Protein AF-A0A0Q6CCJ0-F1 (afdb_monomer_lite)

pLDDT: mean 72.85, std 16.67, range [42.78, 96.56]

Secondary structure (DSSP, 8-state):
--HHHHHHHHHHHHHHHHHHHHHHHHHHHHHHHHHHHHHHHHHHTT--TTSS-TTSS------HHHHHHHHHHHHHHHHHHHHHHHTT-TT--HHHHHHHHHHHHHHHSPPPP----------------------------

Foldseek 3Di:
DDPVVVVVVVVVVVVVVVVVVVVVVVVVVVLVVQLVLLLVLCVVLVHHSLQQHSVLQDGPPDPPVRLVVSLVVLVVVLVVLVVCVVVVPPPRDPVNNVSSVVNNCRSVDDSDPPPDPDPPPPPPPDPDDDPDDDDDDDDDD

Structure (mmCIF, N/CA/C/O backbone):
data_AF-A0A0Q6CCJ0-F1
#
_entry.id   AF-A0A0Q6CCJ0-F1
#
loop_
_atom_site.group_PDB
_atom_site.id
_atom_site.type_symbol
_atom_site.label_atom_id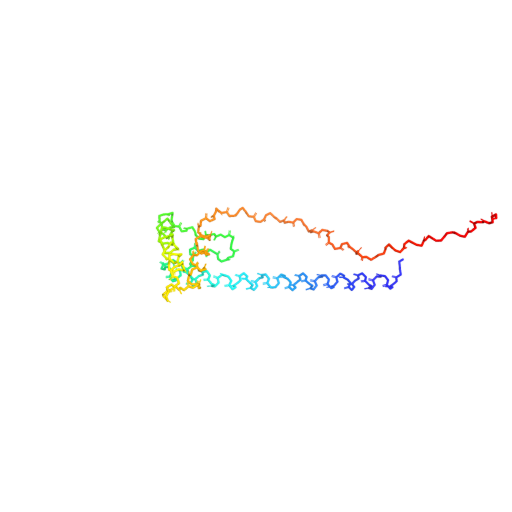
_atom_site.label_alt_id
_atom_site.label_comp_id
_atom_site.label_asym_id
_atom_site.label_entity_id
_atom_site.label_seq_id
_atom_site.pdbx_PDB_ins_code
_atom_site.Cartn_x
_atom_site.Cartn_y
_atom_site.Cartn_z
_atom_site.occupancy
_atom_site.B_iso_or_equiv
_atom_site.auth_seq_id
_atom_site.auth_comp_id
_atom_site.auth_asym_id
_atom_site.auth_atom_id
_atom_site.pdbx_PDB_model_num
ATOM 1 N N . MET A 1 1 ? 23.898 3.516 -47.938 1.00 58.16 1 MET A N 1
ATOM 2 C CA . MET A 1 1 ? 23.813 4.012 -46.541 1.00 58.16 1 MET A CA 1
ATOM 3 C C . MET A 1 1 ? 25.220 4.172 -45.981 1.00 58.16 1 MET A C 1
ATOM 5 O O . MET A 1 1 ? 26.031 3.284 -46.187 1.00 58.16 1 MET A O 1
ATOM 9 N N . SER A 1 2 ? 25.542 5.287 -45.318 1.00 78.81 2 SER A N 1
ATOM 10 C CA . SER A 1 2 ? 26.908 5.531 -44.820 1.00 78.81 2 SER A CA 1
ATOM 11 C C . SER A 1 2 ? 27.178 4.772 -43.516 1.00 78.81 2 SER A C 1
ATOM 13 O O . SER A 1 2 ? 26.346 4.811 -42.606 1.00 78.81 2 SER A O 1
ATOM 15 N N . LYS A 1 3 ? 28.357 4.145 -43.386 1.00 81.31 3 LYS A N 1
ATOM 16 C CA . LYS A 1 3 ? 28.820 3.436 -42.173 1.00 81.31 3 LYS A CA 1
ATOM 17 C C . LYS A 1 3 ? 28.681 4.295 -40.905 1.00 81.31 3 LYS A C 1
ATOM 19 O O . LYS A 1 3 ? 28.267 3.799 -39.863 1.00 81.31 3 LYS A O 1
ATOM 24 N N . LYS A 1 4 ? 28.898 5.612 -41.021 1.00 82.06 4 LYS A N 1
ATOM 25 C CA . LYS A 1 4 ? 28.705 6.587 -39.929 1.00 82.06 4 LYS A CA 1
ATOM 26 C C . LYS A 1 4 ? 27.243 6.680 -39.464 1.00 82.06 4 LYS A C 1
ATOM 28 O O . LYS A 1 4 ? 26.979 6.771 -38.271 1.00 82.06 4 LYS A O 1
ATOM 33 N N . SER A 1 5 ? 26.289 6.601 -40.394 1.00 81.31 5 SER A N 1
ATOM 34 C CA . SER A 1 5 ? 24.854 6.632 -40.074 1.00 81.31 5 SER A CA 1
ATOM 35 C C . SER A 1 5 ? 24.367 5.350 -39.393 1.00 81.31 5 SER A C 1
ATOM 37 O O . SER A 1 5 ? 23.467 5.414 -38.562 1.00 81.31 5 SER A O 1
ATOM 39 N N . ALA A 1 6 ? 24.979 4.202 -39.702 1.00 82.75 6 ALA A N 1
ATOM 40 C CA . ALA A 1 6 ? 24.662 2.931 -39.055 1.00 82.75 6 ALA A CA 1
ATOM 41 C C . ALA A 1 6 ? 25.147 2.910 -37.596 1.00 82.75 6 ALA A C 1
ATOM 43 O O . ALA A 1 6 ? 24.381 2.561 -36.702 1.00 82.75 6 ALA A O 1
ATOM 44 N N . ILE A 1 7 ? 26.375 3.381 -37.347 1.00 88.00 7 ILE A N 1
ATOM 45 C CA . ILE A 1 7 ? 26.950 3.478 -35.995 1.00 88.00 7 ILE A CA 1
ATOM 46 C C . ILE A 1 7 ? 26.110 4.406 -35.105 1.00 88.00 7 ILE A C 1
ATOM 48 O O . ILE A 1 7 ? 25.802 4.053 -33.971 1.00 88.00 7 ILE A O 1
ATOM 52 N N . HIS A 1 8 ? 25.670 5.557 -35.623 1.00 85.00 8 HIS A N 1
ATOM 53 C CA . HIS A 1 8 ? 24.841 6.490 -34.854 1.00 85.00 8 HIS A CA 1
ATOM 54 C C . HIS A 1 8 ? 23.469 5.899 -34.480 1.00 85.00 8 HIS A C 1
ATOM 56 O O . HIS A 1 8 ? 23.014 6.072 -33.351 1.00 85.00 8 HIS A O 1
ATOM 62 N N . ARG A 1 9 ? 22.809 5.173 -35.396 1.00 84.62 9 ARG A N 1
ATOM 63 C CA . ARG A 1 9 ? 21.528 4.500 -35.100 1.00 84.62 9 ARG A CA 1
ATOM 64 C C . ARG A 1 9 ? 21.691 3.405 -34.056 1.00 84.62 9 ARG A C 1
ATOM 66 O O . ARG A 1 9 ? 20.854 3.288 -33.169 1.00 84.62 9 ARG A O 1
ATOM 73 N N . LEU A 1 10 ? 22.771 2.633 -34.151 1.00 89.06 10 LEU A N 1
ATOM 74 C CA . LEU A 1 10 ? 23.065 1.576 -33.191 1.00 89.06 10 LEU A CA 1
ATOM 75 C C . LEU A 1 10 ? 23.362 2.161 -31.802 1.00 89.06 10 LEU A C 1
ATOM 77 O O . LEU A 1 10 ? 22.819 1.679 -30.813 1.00 89.06 10 LEU A O 1
ATOM 81 N N . GLY A 1 11 ? 24.122 3.259 -31.732 1.00 87.88 11 GLY A N 1
ATOM 82 C CA . GLY A 1 11 ? 24.350 3.996 -30.485 1.00 87.88 11 GLY A CA 1
ATOM 83 C C . GLY A 1 11 ? 23.056 4.528 -29.858 1.00 87.88 11 GLY A C 1
ATOM 84 O O . GLY A 1 11 ? 22.830 4.344 -28.664 1.00 87.88 11 GLY A O 1
ATOM 85 N N . ALA A 1 12 ? 22.166 5.116 -30.664 1.00 88.06 12 ALA A N 1
ATOM 86 C CA . ALA A 1 12 ? 20.867 5.595 -30.191 1.00 88.06 12 ALA A CA 1
ATOM 87 C C . ALA A 1 12 ? 19.966 4.447 -29.697 1.00 88.06 12 ALA A C 1
ATOM 89 O O . ALA A 1 12 ? 19.361 4.552 -28.629 1.00 88.06 12 ALA A O 1
ATOM 90 N N . ALA A 1 13 ? 19.918 3.328 -30.428 1.00 88.19 13 ALA A N 1
ATOM 91 C CA . ALA A 1 13 ? 19.143 2.151 -30.043 1.00 88.19 13 ALA A CA 1
ATOM 92 C C . ALA A 1 13 ? 19.631 1.552 -28.714 1.00 88.19 13 ALA A C 1
ATOM 94 O O . ALA A 1 13 ? 18.813 1.268 -27.837 1.00 88.19 13 ALA A O 1
ATOM 95 N N . LEU A 1 14 ? 20.950 1.432 -28.527 1.00 91.88 14 LEU A N 1
ATOM 96 C CA . LEU A 1 14 ? 21.541 0.963 -27.271 1.00 91.88 14 LEU A CA 1
ATOM 97 C C . LEU A 1 14 ? 21.237 1.907 -26.106 1.00 91.88 14 LEU A C 1
ATOM 99 O O . LEU A 1 14 ? 20.863 1.450 -25.029 1.00 91.88 14 LEU A O 1
ATOM 103 N N . GLN A 1 15 ? 21.327 3.222 -26.316 1.00 89.75 15 GLN A N 1
ATOM 104 C CA . GLN A 1 15 ? 21.023 4.199 -25.271 1.00 89.75 15 GLN A CA 1
ATOM 105 C C . GLN A 1 15 ? 19.544 4.152 -24.852 1.00 89.75 15 GLN A C 1
ATOM 107 O O . GLN A 1 15 ? 19.230 4.243 -23.664 1.00 89.75 15 GLN A O 1
ATOM 112 N N . CYS A 1 16 ? 18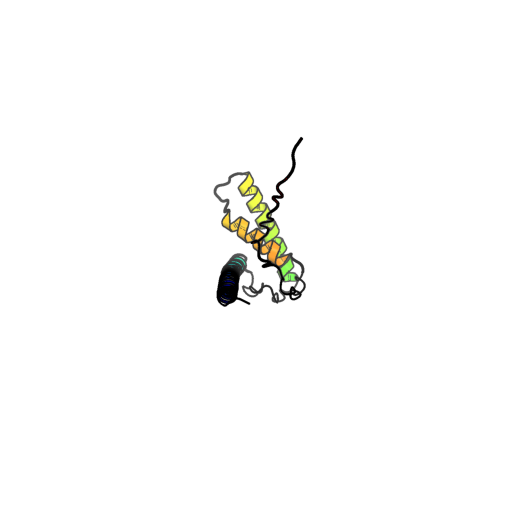.630 3.961 -25.806 1.00 88.19 16 CYS A N 1
ATOM 113 C CA . CYS A 1 16 ? 17.212 3.750 -25.521 1.00 88.19 16 CYS A CA 1
ATOM 114 C C . CYS A 1 16 ? 16.953 2.435 -24.777 1.00 88.19 16 CYS A C 1
ATOM 116 O O . CYS A 1 16 ? 16.172 2.426 -23.826 1.00 88.19 16 CYS A O 1
ATOM 118 N N . ALA A 1 17 ? 17.610 1.343 -25.176 1.00 86.00 17 ALA A N 1
ATOM 119 C CA . ALA A 1 17 ? 17.488 0.053 -24.503 1.00 86.00 17 ALA A CA 1
ATOM 120 C C . ALA A 1 17 ? 17.995 0.121 -23.054 1.00 86.00 17 ALA A C 1
ATOM 122 O O . ALA A 1 17 ? 17.294 -0.311 -22.144 1.00 86.00 17 ALA A O 1
ATOM 123 N N . ALA A 1 18 ? 19.153 0.747 -22.824 1.00 90.06 18 ALA A N 1
ATOM 124 C CA . ALA A 1 18 ? 19.715 0.933 -21.489 1.00 90.06 18 ALA A CA 1
ATOM 125 C C . ALA A 1 18 ? 18.799 1.769 -20.579 1.00 90.06 18 ALA A C 1
ATOM 127 O O . ALA A 1 18 ? 18.608 1.428 -19.413 1.00 90.06 18 ALA A O 1
ATOM 128 N N . ARG A 1 19 ? 18.180 2.836 -21.110 1.00 88.38 19 ARG A N 1
ATOM 129 C CA . ARG A 1 19 ? 17.193 3.633 -20.357 1.00 88.38 19 ARG A CA 1
ATOM 130 C C . ARG A 1 19 ? 15.970 2.813 -19.973 1.00 88.38 19 ARG A C 1
ATOM 132 O O . ARG A 1 19 ? 15.609 2.809 -18.801 1.00 88.38 19 ARG A O 1
ATOM 139 N N . ARG A 1 20 ? 15.383 2.087 -20.931 1.00 88.75 20 ARG A N 1
ATOM 140 C CA . ARG A 1 20 ? 14.229 1.214 -20.672 1.00 88.75 20 ARG A CA 1
ATOM 141 C C . ARG A 1 20 ? 14.556 0.161 -19.623 1.00 88.75 20 ARG A C 1
ATOM 143 O O . ARG A 1 20 ? 13.773 -0.023 -18.705 1.00 88.75 20 ARG A O 1
ATOM 150 N N . TYR A 1 21 ? 15.724 -0.469 -19.717 1.00 89.75 21 TYR A N 1
ATOM 151 C CA . TYR A 1 21 ? 16.169 -1.447 -18.730 1.00 89.75 21 TYR A CA 1
ATOM 152 C C . TYR A 1 21 ? 16.284 -0.835 -17.324 1.00 89.75 21 TYR A C 1
ATOM 154 O O . TYR A 1 21 ? 15.754 -1.382 -16.358 1.00 89.75 21 TYR A O 1
ATOM 162 N N . GLY A 1 22 ? 16.903 0.344 -17.209 1.00 89.06 22 GLY A N 1
ATOM 163 C CA . GLY A 1 22 ? 16.996 1.056 -15.933 1.00 89.06 22 GLY A CA 1
ATOM 164 C C . GLY A 1 22 ? 15.631 1.455 -15.363 1.00 89.06 22 GLY A C 1
ATOM 165 O O . GLY A 1 22 ? 15.421 1.367 -14.158 1.00 89.06 22 GLY A O 1
ATOM 166 N N . GLU A 1 23 ? 14.686 1.860 -16.211 1.00 86.56 23 GLU A N 1
ATOM 167 C CA . GLU A 1 23 ? 13.304 2.132 -15.801 1.00 86.56 23 GLU A CA 1
ATOM 168 C C . GLU A 1 23 ? 12.603 0.863 -15.315 1.00 86.56 23 GLU A C 1
ATOM 170 O O . GLU A 1 23 ? 12.017 0.888 -14.236 1.00 86.56 23 GLU A O 1
ATOM 175 N N . THR A 1 24 ? 12.727 -0.253 -16.044 1.00 83.19 24 THR A N 1
ATOM 176 C CA . THR A 1 24 ? 12.137 -1.532 -15.625 1.00 83.19 24 THR A CA 1
ATOM 177 C C . THR A 1 24 ? 12.689 -2.011 -14.285 1.00 83.19 24 THR A C 1
ATOM 179 O O . THR A 1 24 ? 11.921 -2.464 -13.438 1.00 83.19 24 THR A O 1
ATOM 182 N N . LEU A 1 25 ? 13.994 -1.839 -14.053 1.00 87.50 25 LEU A N 1
ATOM 183 C CA . LEU A 1 25 ? 14.634 -2.218 -12.796 1.00 87.50 25 LEU A CA 1
ATOM 184 C C . LEU A 1 25 ? 14.091 -1.386 -11.626 1.00 87.50 25 LEU A C 1
ATOM 186 O O . LEU A 1 25 ? 13.634 -1.946 -10.637 1.00 87.50 25 LEU A O 1
ATOM 190 N N . ARG A 1 26 ? 14.020 -0.055 -11.784 1.00 81.12 26 ARG A N 1
ATOM 191 C CA . ARG A 1 26 ? 13.439 0.830 -10.759 1.00 81.12 26 ARG A CA 1
ATOM 192 C C . ARG A 1 26 ? 11.975 0.510 -10.487 1.00 81.12 26 ARG A C 1
ATOM 194 O O . ARG A 1 26 ? 11.544 0.568 -9.341 1.00 81.12 26 ARG A O 1
ATOM 201 N N . THR A 1 27 ? 11.189 0.193 -11.518 1.00 74.06 27 THR A N 1
ATOM 202 C CA . THR A 1 27 ? 9.783 -0.183 -11.313 1.00 74.06 27 THR A CA 1
ATOM 203 C C . THR A 1 27 ? 9.644 -1.496 -10.552 1.00 74.06 27 THR A C 1
ATOM 205 O O . THR A 1 27 ? 8.747 -1.597 -9.720 1.00 74.06 27 THR A O 1
ATOM 208 N N . ALA A 1 28 ? 10.533 -2.465 -10.794 1.00 72.56 28 ALA A N 1
ATOM 209 C CA . ALA A 1 28 ? 10.551 -3.728 -10.063 1.00 72.56 28 ALA A CA 1
ATOM 210 C C . ALA A 1 28 ? 10.943 -3.512 -8.592 1.00 72.56 28 ALA A C 1
ATOM 212 O O . ALA A 1 28 ? 10.198 -3.902 -7.700 1.00 72.56 28 ALA A O 1
ATOM 213 N N . GLU A 1 29 ? 12.028 -2.777 -8.331 1.00 76.06 29 GLU A N 1
ATOM 214 C CA . GLU A 1 29 ? 12.464 -2.442 -6.967 1.00 76.06 29 GLU A CA 1
ATOM 215 C C . GLU A 1 29 ? 11.387 -1.670 -6.186 1.00 76.06 29 GLU A C 1
ATOM 217 O O . GLU A 1 29 ? 11.113 -1.957 -5.019 1.00 76.06 29 GLU A O 1
ATOM 222 N N . HIS A 1 30 ? 10.723 -0.703 -6.828 1.00 72.88 30 HIS A N 1
ATOM 223 C CA . HIS A 1 30 ? 9.614 0.020 -6.206 1.00 72.88 30 HIS A CA 1
ATOM 224 C C . HIS A 1 30 ? 8.407 -0.876 -5.915 1.00 72.88 30 HIS A C 1
ATOM 226 O O . HIS A 1 30 ? 7.743 -0.676 -4.894 1.00 72.88 30 HIS A O 1
ATOM 232 N N . ALA A 1 31 ? 8.116 -1.849 -6.783 1.00 71.81 31 ALA A N 1
ATOM 233 C CA . ALA A 1 31 ? 7.065 -2.825 -6.532 1.00 71.81 31 ALA A CA 1
ATOM 234 C C . ALA A 1 31 ? 7.404 -3.680 -5.302 1.00 71.81 31 ALA A C 1
ATOM 236 O O . ALA A 1 31 ? 6.558 -3.810 -4.417 1.00 71.81 31 ALA A O 1
ATOM 237 N N . ASP A 1 32 ? 8.642 -4.161 -5.174 1.00 75.00 32 ASP A N 1
ATOM 238 C CA . ASP A 1 32 ? 9.096 -4.968 -4.032 1.00 75.00 32 ASP A CA 1
ATOM 239 C C . ASP A 1 32 ? 9.053 -4.195 -2.704 1.00 75.00 32 ASP A C 1
ATOM 241 O O . ASP A 1 32 ? 8.592 -4.708 -1.679 1.00 75.00 32 ASP A O 1
ATOM 245 N N . LEU A 1 33 ? 9.459 -2.924 -2.708 1.00 74.06 33 LEU A N 1
ATOM 246 C CA . LEU A 1 33 ? 9.354 -2.072 -1.522 1.00 74.06 33 LEU A CA 1
ATOM 247 C C . LEU A 1 33 ? 7.893 -1.821 -1.135 1.00 74.06 33 LEU A C 1
ATOM 249 O O . LEU A 1 33 ? 7.522 -2.002 0.026 1.00 74.06 33 LEU A O 1
ATOM 253 N N . SER A 1 34 ? 7.034 -1.477 -2.101 1.00 71.75 34 SER A N 1
ATOM 254 C CA . SER A 1 34 ? 5.601 -1.267 -1.841 1.00 71.75 34 SER A CA 1
ATOM 255 C C . SER A 1 34 ? 4.927 -2.531 -1.301 1.00 71.75 34 SER A C 1
ATOM 257 O O . SER A 1 34 ? 3.986 -2.463 -0.509 1.00 71.75 34 SER A O 1
ATOM 259 N N . SER A 1 35 ? 5.411 -3.686 -1.739 1.00 70.88 35 SER A N 1
ATOM 260 C CA . SER A 1 35 ? 4.952 -5.007 -1.339 1.00 70.88 35 SER A CA 1
ATOM 261 C C . SER A 1 35 ? 5.266 -5.310 0.122 1.00 70.88 35 SER A C 1
ATOM 263 O O . SER A 1 35 ? 4.389 -5.733 0.878 1.00 70.88 35 SER A O 1
ATOM 265 N N . LEU A 1 36 ? 6.509 -5.058 0.538 1.00 76.44 36 LEU A N 1
ATOM 266 C CA . LEU A 1 36 ? 6.945 -5.201 1.927 1.00 76.44 36 LEU A CA 1
ATOM 267 C C . LEU A 1 36 ? 6.221 -4.218 2.850 1.00 76.44 36 LEU A C 1
ATOM 269 O O . LEU A 1 36 ? 5.759 -4.605 3.927 1.00 76.44 36 LEU A O 1
ATOM 273 N N . GLU A 1 37 ? 6.062 -2.967 2.408 1.00 76.88 37 GLU A N 1
ATOM 274 C CA . GLU A 1 37 ? 5.275 -1.966 3.125 1.00 76.88 37 GLU A CA 1
ATOM 275 C C . GLU A 1 37 ? 3.844 -2.461 3.352 1.00 76.88 37 GLU A C 1
ATOM 277 O O . GLU A 1 37 ? 3.377 -2.468 4.489 1.00 76.88 37 GLU A O 1
ATOM 282 N N . MET A 1 38 ? 3.158 -2.944 2.311 1.00 73.44 38 MET A N 1
ATOM 283 C CA . MET A 1 38 ? 1.771 -3.402 2.431 1.00 73.44 38 MET A CA 1
ATOM 284 C C . MET A 1 38 ? 1.624 -4.559 3.428 1.00 73.44 38 MET A C 1
ATOM 286 O O . MET A 1 38 ? 0.737 -4.517 4.281 1.00 73.44 38 MET A O 1
ATOM 290 N N . ARG A 1 39 ? 2.529 -5.548 3.391 1.00 74.75 39 ARG A N 1
ATOM 291 C CA . ARG A 1 39 ? 2.536 -6.666 4.353 1.00 74.75 39 ARG A CA 1
ATOM 292 C C . ARG A 1 39 ? 2.738 -6.189 5.790 1.00 74.75 39 ARG A C 1
ATOM 294 O O . ARG A 1 39 ? 2.031 -6.632 6.693 1.00 74.75 39 ARG A O 1
ATOM 301 N N . SER A 1 40 ? 3.656 -5.246 6.004 1.00 74.94 40 SER A N 1
ATOM 302 C CA . SER A 1 40 ? 3.888 -4.636 7.321 1.00 74.94 40 SER A CA 1
ATOM 303 C C . SER A 1 40 ? 2.649 -3.894 7.838 1.00 74.94 40 SER A C 1
ATOM 305 O O . SER A 1 40 ? 2.293 -3.983 9.017 1.00 74.94 40 SER A O 1
ATOM 307 N N . LEU A 1 41 ? 1.936 -3.197 6.950 1.00 74.88 41 LEU A N 1
ATOM 308 C CA . LEU A 1 41 ? 0.704 -2.495 7.300 1.00 74.88 41 LEU A CA 1
ATOM 309 C C . LEU A 1 41 ? -0.451 -3.445 7.623 1.00 74.88 41 LEU A C 1
ATOM 311 O O . LEU A 1 41 ? -1.183 -3.192 8.580 1.00 74.88 41 LEU A O 1
ATOM 315 N N . LEU A 1 42 ? -0.590 -4.543 6.879 1.00 75.81 42 LEU A N 1
ATOM 316 C CA . LEU A 1 42 ? -1.560 -5.599 7.174 1.00 75.81 42 LEU A CA 1
ATOM 317 C C . LEU A 1 42 ? -1.303 -6.217 8.549 1.00 75.81 42 LEU A C 1
ATOM 319 O O . LEU A 1 42 ? -2.221 -6.271 9.368 1.00 75.81 42 LEU A O 1
ATOM 323 N N . ALA A 1 43 ? -0.049 -6.567 8.847 1.00 77.50 43 ALA A N 1
ATOM 324 C CA . ALA A 1 43 ? 0.336 -7.106 10.148 1.00 77.50 43 ALA A CA 1
ATOM 325 C C . ALA A 1 43 ? -0.012 -6.138 11.294 1.00 77.50 43 ALA A C 1
ATOM 327 O O . ALA A 1 43 ? -0.601 -6.538 12.297 1.00 77.50 43 ALA A O 1
ATOM 328 N N . ARG A 1 44 ? 0.257 -4.836 11.123 1.00 72.44 44 ARG A N 1
ATOM 329 C CA . ARG A 1 44 ? -0.124 -3.791 12.096 1.00 72.44 44 ARG A CA 1
ATOM 330 C C . ARG A 1 44 ? -1.632 -3.629 12.268 1.00 72.44 44 ARG A C 1
ATOM 332 O O . ARG A 1 44 ? -2.082 -3.250 13.346 1.00 72.44 44 ARG A O 1
ATOM 339 N N . ALA A 1 45 ? -2.406 -3.890 11.220 1.00 68.50 45 ALA A N 1
ATOM 340 C CA . ALA A 1 45 ? -3.863 -3.878 11.266 1.00 68.50 45 ALA A CA 1
ATOM 341 C C . ALA A 1 45 ? -4.458 -5.182 11.840 1.00 68.50 45 ALA A C 1
ATOM 343 O O . ALA A 1 45 ? -5.680 -5.276 11.974 1.00 68.50 45 ALA A O 1
ATOM 344 N N . GLY A 1 46 ? -3.619 -6.168 12.186 1.00 72.19 46 GLY A N 1
ATOM 345 C CA . GLY A 1 46 ? -4.047 -7.490 12.645 1.00 72.19 46 GLY A CA 1
ATOM 346 C C . GLY A 1 46 ? -4.675 -8.331 11.532 1.00 72.19 46 GLY A C 1
ATOM 347 O O . GLY A 1 46 ? -5.538 -9.161 11.805 1.00 72.19 46 GLY A O 1
ATOM 348 N N . LEU A 1 47 ? -4.297 -8.070 10.280 1.00 73.81 47 LEU A N 1
ATOM 349 C CA . LEU A 1 47 ? -4.767 -8.789 9.101 1.00 73.81 47 LEU A CA 1
ATOM 350 C C . LEU A 1 47 ? -3.696 -9.778 8.625 1.00 73.81 47 LEU A C 1
ATOM 352 O O . LEU A 1 47 ? -2.504 -9.503 8.796 1.00 73.81 47 LEU A O 1
ATOM 356 N N . PRO A 1 48 ? -4.103 -10.905 8.014 1.00 71.00 48 PRO A N 1
ATOM 357 C CA . PRO A 1 48 ? -3.160 -11.848 7.423 1.00 71.00 48 PRO A CA 1
ATOM 358 C C . PRO A 1 48 ? -2.263 -11.131 6.405 1.00 71.00 48 PRO A C 1
ATOM 360 O O . PRO A 1 48 ? -2.747 -10.335 5.602 1.00 71.00 48 PRO A O 1
ATOM 363 N N . ALA A 1 49 ? -0.949 -11.358 6.459 1.00 68.44 49 ALA A N 1
ATOM 364 C CA . ALA A 1 49 ? 0.015 -10.674 5.586 1.00 68.44 49 ALA A CA 1
ATOM 365 C C . ALA A 1 49 ? -0.132 -11.083 4.109 1.00 68.44 49 ALA A C 1
ATOM 367 O O . ALA A 1 49 ? 0.270 -10.348 3.212 1.00 68.44 49 ALA A O 1
ATOM 368 N N . ASP A 1 50 ? -0.731 -12.244 3.882 1.00 67.69 50 ASP A N 1
ATOM 369 C CA . ASP A 1 50 ? -1.133 -12.826 2.610 1.00 67.69 50 ASP A CA 1
ATOM 370 C C . ASP A 1 50 ? -2.450 -12.248 2.072 1.00 67.69 50 ASP A C 1
ATOM 372 O O . ASP A 1 50 ? -2.749 -12.448 0.906 1.00 67.69 50 ASP A O 1
ATOM 376 N N . ALA A 1 51 ? -3.193 -11.451 2.850 1.00 65.19 51 ALA A N 1
ATOM 377 C CA . ALA A 1 51 ? -4.474 -10.845 2.457 1.00 65.19 51 ALA A CA 1
ATOM 378 C C . ALA A 1 51 ? -4.460 -10.014 1.163 1.00 65.19 51 ALA A C 1
ATOM 380 O O . ALA A 1 51 ? -5.513 -9.741 0.583 1.00 65.19 51 ALA A O 1
ATOM 381 N N . ILE A 1 52 ? -3.291 -9.517 0.766 1.00 64.00 52 ILE A N 1
ATOM 382 C CA . ILE A 1 52 ? -3.103 -8.723 -0.441 1.00 64.00 52 ILE A CA 1
ATOM 383 C C . ILE A 1 52 ? -1.868 -9.273 -1.126 1.00 64.00 52 ILE A C 1
ATOM 385 O O . ILE A 1 52 ? -0.794 -9.299 -0.524 1.00 64.00 52 ILE A O 1
ATOM 389 N N . ASP A 1 53 ? -2.012 -9.666 -2.390 1.00 62.72 53 ASP A N 1
ATOM 390 C CA . ASP A 1 53 ? -0.848 -10.037 -3.172 1.00 62.72 53 ASP A CA 1
ATOM 391 C C . ASP A 1 53 ? -0.054 -8.780 -3.548 1.00 62.72 53 ASP A C 1
ATOM 393 O O . ASP A 1 53 ? -0.578 -7.884 -4.225 1.00 62.72 53 ASP A O 1
ATOM 397 N N . PRO A 1 54 ? 1.203 -8.700 -3.099 1.00 53.47 54 PRO A N 1
ATOM 398 C CA . PRO A 1 54 ? 2.105 -7.608 -3.419 1.00 53.47 54 PRO A CA 1
ATOM 399 C C . PRO A 1 54 ? 2.305 -7.361 -4.921 1.00 53.47 54 PRO A C 1
ATOM 401 O O . PRO A 1 54 ? 2.517 -6.221 -5.334 1.00 53.47 54 PRO A O 1
ATOM 404 N N . SER A 1 55 ? 2.207 -8.410 -5.742 1.00 54.88 55 SER A N 1
ATOM 405 C CA . SER A 1 55 ? 2.449 -8.332 -7.186 1.00 54.88 55 SER A CA 1
ATOM 406 C C . SER A 1 55 ? 1.291 -7.692 -7.968 1.00 54.88 55 SER A C 1
ATOM 408 O O . SER A 1 55 ? 1.413 -7.413 -9.162 1.00 54.88 55 SER A O 1
ATOM 410 N N . GLY A 1 56 ? 0.158 -7.431 -7.302 1.00 50.66 56 GLY A N 1
ATOM 411 C CA . GLY A 1 56 ? -1.037 -6.856 -7.916 1.00 50.66 56 GLY A CA 1
ATOM 412 C C . GLY A 1 56 ? -1.731 -7.777 -8.924 1.00 50.66 56 GLY A C 1
ATOM 413 O O . GLY A 1 56 ? -2.622 -7.297 -9.628 1.00 50.66 56 GLY A O 1
ATOM 414 N N . SER A 1 57 ? -1.327 -9.052 -9.007 1.00 45.56 57 SER A N 1
ATOM 415 C CA . SER A 1 57 ? -1.835 -10.002 -9.999 1.00 45.56 57 SER A CA 1
ATOM 416 C C . SER A 1 57 ? -2.921 -10.927 -9.456 1.00 45.56 57 SER A C 1
ATOM 418 O O . SER A 1 57 ? -3.865 -11.190 -10.193 1.00 45.56 57 SER A O 1
ATOM 420 N N . ASP A 1 58 ? -2.891 -11.299 -8.174 1.00 45.84 58 ASP A N 1
ATOM 421 C CA . ASP A 1 58 ? -3.967 -12.106 -7.597 1.00 45.84 58 ASP A CA 1
ATOM 422 C C . ASP A 1 58 ? -4.152 -11.824 -6.109 1.00 45.84 58 ASP A C 1
ATOM 424 O O . ASP A 1 58 ? -3.431 -12.339 -5.267 1.00 45.84 58 ASP A O 1
ATOM 428 N N . ARG A 1 59 ? -5.150 -11.011 -5.736 1.00 55.28 59 ARG A N 1
ATOM 429 C CA . ARG A 1 59 ? -5.511 -10.873 -4.316 1.00 55.28 59 ARG A CA 1
ATOM 430 C C . ARG A 1 59 ? -5.777 -12.264 -3.752 1.00 55.28 59 ARG A C 1
ATOM 432 O O . ARG A 1 59 ? -6.731 -12.902 -4.193 1.00 55.28 59 ARG A O 1
ATOM 439 N N . ALA A 1 60 ? -5.030 -12.686 -2.728 1.00 52.19 60 ALA A N 1
ATOM 440 C CA . ALA A 1 60 ? -5.506 -13.786 -1.907 1.00 52.19 60 ALA A CA 1
ATOM 441 C C . ALA A 1 60 ? -6.910 -13.397 -1.445 1.00 52.19 60 ALA A C 1
ATOM 443 O O . ALA A 1 60 ? -7.120 -12.315 -0.885 1.00 52.19 60 ALA A O 1
ATOM 444 N N . ALA A 1 61 ? -7.891 -14.213 -1.812 1.00 58.97 61 ALA A N 1
ATOM 445 C CA . ALA A 1 61 ? -9.292 -13.915 -1.613 1.00 58.97 61 ALA A CA 1
ATOM 446 C C . ALA A 1 61 ? -9.593 -13.939 -0.111 1.00 58.97 61 ALA A C 1
ATOM 448 O O . ALA A 1 61 ? -10.036 -14.947 0.434 1.00 58.97 61 ALA A O 1
ATOM 449 N N . LEU A 1 62 ? -9.334 -12.821 0.573 1.00 63.62 62 LEU A N 1
ATOM 450 C CA . LEU A 1 62 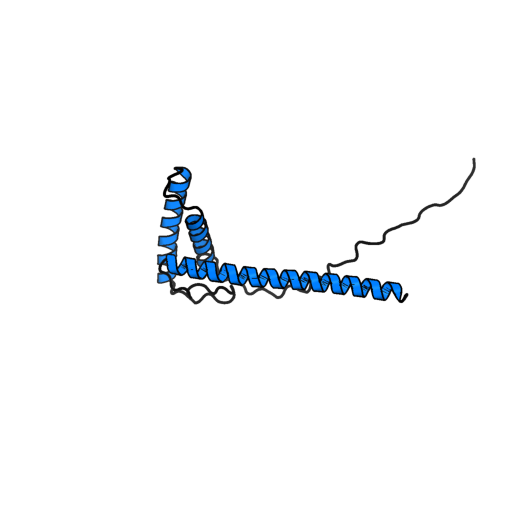? -9.840 -12.584 1.914 1.00 63.62 62 LEU A CA 1
ATOM 451 C C . LEU A 1 62 ? -11.342 -12.895 1.895 1.00 63.62 62 LEU A C 1
ATOM 453 O O . LEU A 1 62 ? -12.058 -12.318 1.064 1.00 63.62 62 LEU A O 1
ATOM 457 N N . PRO A 1 63 ? -11.844 -13.752 2.802 1.00 71.38 63 PRO A N 1
ATOM 458 C CA . PRO A 1 63 ? -13.272 -13.987 2.921 1.00 71.38 63 PRO A CA 1
ATOM 459 C C . PRO A 1 63 ? -13.998 -12.647 3.059 1.00 71.38 63 PRO A C 1
ATOM 461 O O . PRO A 1 63 ? -13.552 -11.783 3.820 1.00 71.38 63 PRO A O 1
ATOM 464 N N . ALA A 1 64 ? -15.103 -12.460 2.331 1.00 72.00 64 ALA A N 1
ATOM 465 C CA . ALA A 1 64 ? -15.798 -11.171 2.256 1.00 72.00 64 ALA A CA 1
ATOM 466 C C . ALA A 1 64 ? -16.086 -10.580 3.650 1.00 72.00 64 ALA A C 1
ATOM 468 O O . ALA A 1 64 ? -15.799 -9.413 3.893 1.00 72.00 64 ALA A O 1
ATOM 469 N N . ALA A 1 65 ? -16.503 -11.418 4.604 1.00 73.06 65 ALA A N 1
ATOM 470 C CA . ALA A 1 65 ? -16.743 -11.019 5.992 1.00 73.06 65 ALA A CA 1
ATOM 471 C C . ALA A 1 65 ? -15.496 -10.446 6.702 1.00 73.06 65 ALA A C 1
ATOM 473 O O . ALA A 1 65 ? -15.590 -9.468 7.449 1.00 73.06 65 ALA A O 1
ATOM 474 N N . VAL A 1 66 ? -14.312 -11.021 6.459 1.00 76.00 66 VAL A N 1
ATOM 475 C CA . VAL A 1 66 ? -13.042 -10.544 7.034 1.00 76.00 66 VAL A CA 1
ATOM 476 C C . VAL A 1 66 ? -12.651 -9.214 6.398 1.00 76.00 66 VAL A C 1
ATOM 478 O O . VAL A 1 66 ? -12.284 -8.275 7.106 1.00 76.00 66 VAL A O 1
ATOM 481 N N . ARG A 1 67 ? -12.793 -9.103 5.072 1.00 77.12 67 ARG A N 1
ATOM 482 C CA . ARG A 1 67 ? -12.535 -7.863 4.331 1.00 77.12 67 ARG A CA 1
ATOM 483 C C . ARG A 1 67 ? -13.445 -6.728 4.797 1.00 77.12 67 ARG A C 1
ATOM 485 O O . ARG A 1 67 ? -12.956 -5.632 5.051 1.00 77.12 67 ARG A O 1
ATOM 492 N N . ASP A 1 68 ? -14.738 -6.980 4.957 1.00 80.81 68 ASP A N 1
ATOM 493 C CA . ASP A 1 68 ? -15.708 -5.950 5.340 1.00 80.81 68 ASP A CA 1
ATOM 494 C C . ASP A 1 68 ? -15.471 -5.468 6.778 1.00 80.81 68 ASP A C 1
ATOM 496 O O . ASP A 1 68 ? -15.471 -4.263 7.049 1.00 80.81 68 ASP A O 1
ATOM 500 N N . THR A 1 69 ? -15.147 -6.394 7.686 1.00 80.50 69 THR A N 1
ATOM 501 C CA . THR A 1 69 ? -14.755 -6.065 9.066 1.00 80.50 69 THR A CA 1
ATOM 502 C C . THR A 1 69 ? -13.472 -5.227 9.096 1.00 80.50 69 THR A C 1
ATOM 504 O O . THR A 1 69 ? -13.384 -4.231 9.822 1.00 80.50 69 THR A O 1
ATOM 507 N N . ALA A 1 70 ? -12.480 -5.589 8.279 1.00 80.50 70 ALA A N 1
ATOM 508 C CA . ALA A 1 70 ? -11.231 -4.848 8.137 1.00 80.50 70 ALA A CA 1
ATOM 509 C C . ALA A 1 70 ? -11.462 -3.432 7.590 1.00 80.50 70 ALA A C 1
ATOM 511 O O . ALA A 1 70 ? -10.986 -2.453 8.170 1.00 80.50 70 ALA A O 1
ATOM 512 N N . LEU A 1 71 ? -12.247 -3.309 6.516 1.00 84.50 71 LEU A N 1
ATOM 513 C CA . LEU A 1 71 ? -12.625 -2.032 5.915 1.00 84.50 71 LEU A CA 1
ATOM 514 C C . LEU A 1 71 ? -13.357 -1.140 6.918 1.00 84.50 71 LEU A C 1
ATOM 516 O O . LEU A 1 71 ? -13.060 0.053 7.001 1.00 84.50 71 LEU A O 1
ATOM 520 N N . MET A 1 72 ? -14.269 -1.697 7.720 1.00 86.75 72 MET A N 1
ATOM 521 C CA . MET A 1 72 ? -14.962 -0.940 8.762 1.00 86.75 72 MET A CA 1
ATOM 522 C C . MET A 1 72 ? -13.971 -0.355 9.777 1.00 86.75 72 MET A C 1
ATOM 524 O O . MET A 1 72 ? -13.993 0.852 10.034 1.00 86.75 72 MET A O 1
ATOM 528 N N . ARG A 1 73 ? -13.061 -1.181 10.313 1.00 86.56 73 ARG A N 1
ATOM 529 C CA . ARG A 1 73 ? -12.039 -0.746 11.282 1.00 86.56 73 ARG A CA 1
ATOM 530 C C . ARG A 1 73 ? -11.113 0.320 10.696 1.00 86.56 73 ARG A C 1
ATOM 532 O O . ARG A 1 73 ? -10.887 1.353 11.326 1.00 86.56 73 ARG A O 1
ATOM 539 N N . LEU A 1 74 ? -10.632 0.115 9.471 1.00 87.94 74 LEU A N 1
ATOM 540 C CA . LEU A 1 74 ? -9.750 1.060 8.784 1.00 87.94 74 LEU A CA 1
ATOM 541 C C . LEU A 1 74 ? -10.448 2.394 8.484 1.00 87.94 74 LEU A C 1
ATOM 543 O O . LEU A 1 74 ? -9.838 3.452 8.633 1.00 87.94 74 LEU A O 1
ATOM 547 N N . ARG A 1 75 ? -11.740 2.383 8.125 1.00 90.88 75 ARG A N 1
ATOM 548 C CA . ARG A 1 75 ? -12.537 3.608 7.929 1.00 90.88 75 ARG A CA 1
ATOM 549 C C . ARG A 1 75 ? -12.695 4.392 9.234 1.00 90.88 75 ARG A C 1
ATOM 551 O O . ARG A 1 75 ? -12.581 5.618 9.218 1.00 90.88 75 ARG A O 1
ATOM 558 N N . ILE A 1 76 ? -12.928 3.710 10.358 1.00 91.44 76 ILE A N 1
ATOM 559 C CA . ILE A 1 76 ? -13.000 4.343 11.686 1.00 91.44 76 ILE A CA 1
ATOM 560 C C . ILE A 1 76 ? -11.657 4.990 12.037 1.00 91.44 76 ILE A C 1
ATOM 562 O O . ILE A 1 76 ? -11.612 6.171 12.390 1.00 91.44 76 ILE A O 1
ATOM 566 N N . GLU A 1 77 ? -10.563 4.251 11.876 1.00 90.69 77 GLU A N 1
ATOM 567 C CA . GLU A 1 77 ? -9.222 4.742 12.187 1.00 90.69 77 GLU A CA 1
ATOM 568 C C . GLU A 1 77 ? -8.812 5.913 11.280 1.00 90.69 77 GLU A C 1
ATOM 570 O O . GLU A 1 77 ? -8.285 6.916 11.760 1.00 90.69 77 GLU A O 1
ATOM 575 N N . SER A 1 78 ? -9.134 5.857 9.984 1.00 92.62 78 SER A N 1
ATOM 576 C CA . SER A 1 78 ? -8.896 6.966 9.053 1.00 92.62 78 SER A CA 1
ATOM 577 C C . SER A 1 78 ? -9.624 8.240 9.490 1.00 92.62 78 SER A C 1
ATOM 579 O O . SER A 1 78 ? -9.022 9.315 9.528 1.00 92.62 78 SER A O 1
ATOM 581 N N . ARG A 1 79 ? -10.896 8.134 9.901 1.00 94.69 79 ARG A N 1
ATOM 582 C CA . ARG A 1 79 ? -11.659 9.280 10.427 1.00 94.69 79 ARG A CA 1
ATOM 583 C C . ARG A 1 79 ? -11.045 9.823 11.713 1.00 94.69 79 ARG A C 1
ATOM 585 O O . ARG A 1 79 ? -10.973 11.041 11.879 1.00 94.69 79 ARG A O 1
ATOM 592 N N . ARG A 1 80 ? -10.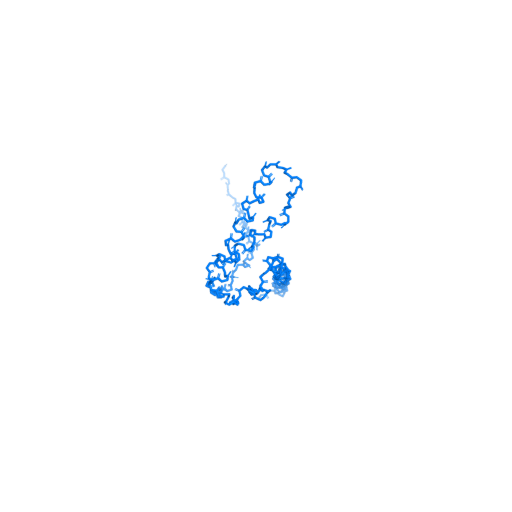597 8.945 12.614 1.00 94.31 80 ARG A N 1
ATOM 593 C CA . ARG A 1 80 ? -9.915 9.335 13.854 1.00 94.31 80 ARG A CA 1
ATOM 594 C C . ARG A 1 80 ? -8.640 10.122 13.552 1.00 94.31 80 ARG A C 1
ATOM 596 O O . ARG A 1 80 ? -8.483 11.224 14.070 1.00 94.31 80 ARG A O 1
ATOM 603 N N . LEU A 1 81 ? -7.775 9.609 12.679 1.00 93.69 81 LEU A N 1
ATOM 604 C CA . LEU A 1 81 ? -6.526 10.274 12.293 1.00 93.69 81 LEU A CA 1
ATOM 605 C C . LEU A 1 81 ? -6.780 11.606 11.586 1.00 93.69 81 LEU A C 1
ATOM 607 O O . LEU A 1 81 ? -6.095 12.582 11.876 1.00 93.69 81 LEU A O 1
ATOM 611 N N . ALA A 1 82 ? -7.806 11.696 10.737 1.00 94.00 82 ALA A N 1
ATOM 612 C CA . ALA A 1 82 ? -8.198 12.957 10.114 1.00 94.00 82 ALA A CA 1
ATOM 613 C C . ALA A 1 82 ? -8.652 14.012 11.142 1.00 94.00 82 ALA A C 1
ATOM 615 O O . ALA A 1 82 ? -8.324 15.190 10.997 1.00 94.00 82 ALA A O 1
ATOM 616 N N . ARG A 1 83 ? -9.373 13.608 12.199 1.00 96.56 83 ARG A N 1
ATOM 617 C CA . ARG A 1 83 ? -9.739 14.509 13.308 1.00 96.56 83 ARG A CA 1
ATOM 618 C C . ARG A 1 83 ? -8.504 14.977 14.078 1.00 96.56 83 ARG A C 1
ATOM 620 O O . ARG A 1 83 ? -8.365 16.174 14.303 1.00 96.56 83 ARG A O 1
ATOM 627 N N . LEU A 1 84 ? -7.595 14.059 14.417 1.00 95.56 84 LEU A N 1
ATOM 628 C CA . LEU A 1 84 ? -6.340 14.388 15.104 1.00 95.56 84 LEU A CA 1
ATOM 629 C C . LEU A 1 84 ? -5.470 15.346 14.277 1.00 95.56 84 LEU A C 1
ATOM 631 O O . LEU A 1 84 ? -4.941 16.307 14.826 1.00 95.56 84 LEU A O 1
ATOM 635 N N . ALA A 1 85 ? -5.390 15.134 12.959 1.00 94.50 85 ALA A N 1
ATOM 636 C CA . ALA A 1 85 ? -4.668 16.011 12.039 1.00 94.50 85 ALA A CA 1
ATOM 637 C C . ALA A 1 85 ? -5.219 17.443 12.063 1.00 94.50 85 ALA A C 1
ATOM 639 O O . ALA A 1 85 ? -4.462 18.401 12.197 1.00 94.50 85 ALA A O 1
ATOM 640 N N . ARG A 1 86 ? -6.550 17.592 11.970 1.00 95.94 86 ARG A N 1
ATOM 641 C CA . ARG A 1 86 ? -7.220 18.905 12.006 1.00 95.94 86 ARG A CA 1
ATOM 642 C C . ARG A 1 86 ? -7.027 19.616 13.341 1.00 95.94 86 ARG A C 1
ATOM 644 O O . ARG A 1 86 ? -6.833 20.823 13.356 1.00 95.94 86 ARG A O 1
ATOM 651 N N . ALA A 1 87 ? -7.038 18.863 14.437 1.00 95.94 87 ALA A N 1
ATOM 652 C CA . ALA A 1 87 ? -6.779 19.380 15.775 1.00 95.94 87 ALA A CA 1
ATOM 653 C C . ALA A 1 87 ? -5.287 19.652 16.051 1.00 95.94 87 ALA A C 1
ATOM 655 O O . ALA A 1 87 ? -4.961 20.104 17.144 1.00 95.94 87 ALA A O 1
ATOM 656 N N . ARG A 1 88 ? -4.378 19.349 15.104 1.00 93.62 88 ARG A N 1
ATOM 657 C CA . ARG A 1 88 ? -2.914 19.379 15.302 1.00 93.62 88 ARG A CA 1
ATOM 658 C C . ARG A 1 88 ? -2.481 18.639 16.574 1.00 93.62 88 ARG A C 1
ATOM 660 O O . ARG A 1 88 ? -1.576 19.061 17.286 1.00 93.62 88 ARG A O 1
ATOM 667 N N . HIS A 1 89 ? -3.165 17.540 16.872 1.00 95.06 89 HIS A N 1
ATOM 668 C CA . HIS A 1 89 ? -2.976 16.809 18.114 1.00 95.06 89 HIS A CA 1
ATOM 669 C C . HIS A 1 89 ? -1.616 16.084 18.107 1.00 95.06 89 HIS A C 1
ATOM 671 O O . HIS A 1 89 ? -1.290 15.459 17.098 1.00 95.06 89 HIS A O 1
ATOM 677 N N . PRO A 1 90 ? -0.846 16.071 19.211 1.00 92.50 90 PRO A N 1
ATOM 678 C CA . PRO A 1 90 ? 0.485 15.446 19.257 1.00 92.50 90 PRO A CA 1
ATOM 679 C C . PRO A 1 90 ? 0.462 13.936 18.987 1.00 92.50 90 PRO A C 1
ATOM 681 O O . PRO A 1 90 ? 1.414 13.378 18.461 1.00 92.50 90 PRO A O 1
ATOM 684 N N . ALA A 1 91 ? -0.652 13.268 19.290 1.00 90.62 91 ALA A N 1
ATOM 685 C CA . ALA A 1 91 ? -0.852 11.857 18.946 1.00 90.62 91 ALA A CA 1
ATOM 686 C C . ALA A 1 91 ? -1.149 11.600 17.449 1.00 90.62 91 ALA A C 1
ATOM 688 O O . ALA A 1 91 ? -1.450 10.465 17.077 1.00 90.62 91 ALA A O 1
ATOM 689 N N . TYR A 1 92 ? -1.154 12.630 16.595 1.00 93.94 92 TYR A N 1
ATOM 690 C CA . TYR A 1 92 ? -1.290 12.452 15.153 1.00 93.94 92 TYR A CA 1
ATOM 691 C C . TYR A 1 92 ? 0.007 11.906 14.552 1.00 93.94 92 TYR A C 1
ATOM 693 O O . TYR A 1 92 ? 1.061 12.524 14.656 1.00 93.94 92 TYR A O 1
ATOM 701 N N . ASP A 1 93 ? -0.105 10.783 13.848 1.00 90.94 93 ASP A N 1
ATOM 702 C CA . ASP A 1 93 ? 0.991 10.181 13.096 1.00 90.94 93 ASP A CA 1
ATOM 703 C C . ASP A 1 93 ? 0.653 10.204 11.596 1.00 90.94 93 ASP A C 1
ATOM 705 O O . ASP A 1 93 ? -0.300 9.562 11.134 1.00 90.94 93 ASP A O 1
ATOM 709 N N . LEU A 1 94 ? 1.443 10.965 10.831 1.00 89.19 94 LEU A N 1
ATOM 710 C CA . LEU A 1 94 ? 1.303 11.087 9.381 1.00 89.19 94 LEU A CA 1
ATOM 711 C C . LEU A 1 94 ? 1.555 9.754 8.670 1.00 89.19 94 LEU A C 1
ATOM 713 O O . LEU A 1 94 ? 0.807 9.401 7.756 1.00 89.19 94 LEU A O 1
ATOM 717 N N . ASN A 1 95 ? 2.566 9.000 9.099 1.00 87.25 95 ASN A N 1
ATOM 718 C CA . ASN A 1 95 ? 2.920 7.719 8.495 1.00 87.25 95 ASN A CA 1
ATOM 719 C C . ASN A 1 95 ? 1.795 6.709 8.714 1.00 87.25 95 ASN A C 1
ATOM 721 O O . ASN A 1 95 ? 1.385 6.022 7.777 1.00 87.25 95 ASN A O 1
ATOM 725 N N . ARG A 1 96 ? 1.214 6.690 9.917 1.00 85.69 96 ARG A N 1
ATOM 726 C CA . ARG A 1 96 ? 0.024 5.887 10.225 1.00 85.69 96 ARG A CA 1
ATOM 727 C C . ARG A 1 96 ? -1.170 6.280 9.355 1.00 85.69 96 ARG A C 1
ATOM 729 O O . ARG A 1 96 ? -1.891 5.412 8.871 1.00 85.69 96 ARG A O 1
ATOM 736 N N . HIS A 1 97 ? -1.379 7.571 9.109 1.00 89.88 97 HIS A N 1
ATOM 737 C CA . HIS A 1 97 ? -2.481 8.032 8.265 1.00 89.88 97 HIS A CA 1
ATOM 738 C C . HIS A 1 97 ? -2.289 7.639 6.792 1.00 89.88 97 HIS A C 1
ATOM 740 O O . HIS A 1 97 ? -3.222 7.131 6.166 1.00 89.88 97 HIS A O 1
ATOM 746 N N . ILE A 1 98 ? -1.079 7.809 6.248 1.00 85.12 98 ILE A N 1
ATOM 747 C CA . ILE A 1 98 ? -0.734 7.380 4.884 1.00 85.12 98 ILE A CA 1
ATOM 748 C C . ILE A 1 98 ? -0.938 5.869 4.740 1.00 85.12 98 ILE A C 1
ATOM 750 O O . ILE A 1 98 ? -1.575 5.421 3.787 1.00 85.12 98 ILE A O 1
ATOM 754 N N . ALA A 1 99 ? -0.467 5.097 5.716 1.00 82.56 99 ALA A N 1
ATOM 755 C CA . ALA A 1 99 ? -0.621 3.654 5.762 1.00 82.56 99 ALA A CA 1
ATOM 756 C C . ALA A 1 99 ? -2.084 3.195 5.711 1.00 82.56 99 ALA A C 1
ATOM 758 O O . ALA A 1 99 ? -2.458 2.396 4.852 1.00 82.56 99 ALA A O 1
ATOM 759 N N . VAL A 1 100 ? -2.931 3.736 6.593 1.00 86.75 100 VAL A N 1
ATOM 760 C CA . VAL A 1 100 ? -4.360 3.391 6.641 1.00 86.75 100 VAL A CA 1
ATOM 761 C C . VAL A 1 100 ? -5.054 3.744 5.324 1.00 86.75 100 VAL A C 1
ATOM 763 O O . VAL A 1 100 ? -5.869 2.965 4.832 1.00 86.75 100 VAL A O 1
ATOM 766 N N . ARG A 1 101 ? -4.712 4.883 4.706 1.00 88.38 101 ARG A N 1
ATOM 767 C CA . ARG A 1 101 ? -5.267 5.262 3.398 1.00 88.38 101 ARG A CA 1
ATOM 768 C C . ARG A 1 101 ? -4.846 4.306 2.287 1.00 88.38 101 ARG A C 1
ATOM 770 O O . ARG A 1 101 ? -5.689 3.935 1.478 1.00 88.38 101 ARG A O 1
ATOM 777 N N . ARG A 1 102 ? -3.574 3.897 2.251 1.00 83.62 102 ARG A N 1
ATOM 778 C CA . ARG A 1 102 ? -3.076 2.924 1.267 1.00 83.62 102 ARG A CA 1
ATOM 779 C C . ARG A 1 102 ? -3.780 1.576 1.412 1.00 83.62 102 ARG A C 1
ATOM 781 O O . ARG A 1 102 ? -4.230 1.040 0.407 1.00 83.62 102 ARG A O 1
ATOM 788 N N . LEU A 1 103 ? -3.945 1.085 2.643 1.00 80.88 103 LEU A N 1
ATOM 789 C CA . LEU A 1 103 ? -4.688 -0.148 2.922 1.00 80.88 103 LEU A CA 1
ATOM 790 C C . LEU A 1 103 ? -6.150 -0.060 2.478 1.00 80.88 103 LEU A C 1
ATOM 792 O O . LEU A 1 103 ? -6.650 -0.988 1.853 1.00 80.88 103 LEU A O 1
ATOM 796 N N . LEU A 1 104 ? -6.830 1.057 2.764 1.00 85.56 104 LEU A N 1
ATOM 797 C CA . LEU A 1 104 ? -8.203 1.271 2.303 1.00 85.56 104 LEU A CA 1
ATOM 798 C C . LEU A 1 104 ? -8.289 1.191 0.780 1.00 85.56 104 LEU A C 1
ATOM 800 O O . LEU A 1 104 ? -9.086 0.415 0.273 1.00 85.56 104 LEU A O 1
ATOM 804 N N . THR A 1 105 ? -7.437 1.914 0.051 1.00 83.31 105 THR A N 1
ATOM 805 C CA . THR A 1 105 ? -7.412 1.845 -1.418 1.00 83.31 105 THR A CA 1
ATOM 806 C C . THR A 1 105 ? -7.118 0.428 -1.913 1.00 83.31 105 THR A C 1
ATOM 808 O O . THR A 1 105 ? -7.757 -0.047 -2.850 1.00 83.31 105 THR A O 1
ATOM 811 N N . ALA A 1 106 ? -6.173 -0.263 -1.274 1.00 77.50 106 ALA A N 1
ATOM 812 C CA . ALA A 1 106 ? -5.765 -1.604 -1.665 1.00 77.50 106 ALA A CA 1
ATOM 813 C C . ALA A 1 106 ? -6.842 -2.666 -1.403 1.00 77.50 106 ALA A C 1
ATOM 815 O O . ALA A 1 106 ? -6.876 -3.653 -2.131 1.00 77.50 106 ALA A O 1
ATOM 816 N N . LEU A 1 107 ? -7.729 -2.469 -0.423 1.00 76.75 107 LEU A N 1
ATOM 817 C CA . LEU A 1 107 ? -8.850 -3.370 -0.130 1.00 76.75 107 LEU A CA 1
ATOM 818 C C . LEU A 1 107 ? -10.144 -2.993 -0.876 1.00 76.75 107 LEU A C 1
ATOM 820 O O . LEU A 1 107 ? -10.914 -3.888 -1.214 1.00 76.75 107 LEU A O 1
ATOM 824 N N . ASP A 1 108 ? -10.372 -1.701 -1.143 1.00 75.50 108 ASP A N 1
ATOM 825 C CA . ASP A 1 108 ? -11.604 -1.161 -1.753 1.00 75.50 108 ASP A CA 1
ATOM 826 C C . ASP A 1 108 ? -11.563 -1.161 -3.290 1.00 75.50 108 ASP A C 1
ATOM 828 O O . ASP A 1 108 ? -12.606 -1.194 -3.937 1.00 75.50 108 ASP A O 1
ATOM 832 N N . ALA A 1 109 ? -10.373 -1.152 -3.911 1.00 66.56 109 ALA A N 1
ATOM 833 C CA . ALA A 1 109 ? -10.277 -1.235 -5.369 1.00 66.56 109 ALA A CA 1
ATOM 834 C C . ALA A 1 109 ? -10.996 -2.500 -5.884 1.00 66.56 109 ALA A C 1
ATOM 836 O O . ALA A 1 109 ? -10.847 -3.575 -5.312 1.00 66.56 109 ALA A O 1
ATOM 837 N N . ALA A 1 110 ? -11.776 -2.414 -6.958 1.00 53.06 110 ALA A N 1
ATOM 838 C CA . ALA A 1 110 ? -12.259 -3.609 -7.655 1.00 53.06 110 ALA A CA 1
ATOM 839 C C . ALA A 1 110 ? -11.054 -4.418 -8.194 1.00 53.06 110 ALA A C 1
ATOM 841 O O . ALA A 1 110 ? -9.979 -3.830 -8.363 1.00 53.06 110 ALA A O 1
ATOM 842 N N . PRO A 1 111 ? -11.179 -5.737 -8.452 1.00 53.84 111 PRO A N 1
ATOM 843 C CA . PRO A 1 111 ? -10.129 -6.475 -9.150 1.00 53.84 111 PRO A CA 1
ATOM 844 C C . PRO A 1 111 ? -9.751 -5.708 -10.418 1.00 53.84 111 PRO A C 1
ATOM 846 O O . PRO A 1 111 ? -10.601 -5.410 -11.260 1.00 53.84 111 PRO A O 1
ATOM 849 N N . LYS A 1 112 ? -8.482 -5.303 -10.503 1.00 45.56 112 LYS A N 1
ATOM 850 C CA . LYS A 1 112 ? -7.979 -4.588 -11.669 1.00 45.56 112 LYS A CA 1
ATOM 851 C C . LYS A 1 112 ? -8.043 -5.579 -12.834 1.00 45.56 112 LYS A C 1
ATOM 853 O O . LYS A 1 112 ? -7.483 -6.665 -12.690 1.00 45.56 112 LYS A O 1
ATOM 858 N N . PRO A 1 113 ? -8.722 -5.265 -13.952 1.00 44.50 113 PRO A N 1
ATOM 859 C CA . PRO A 1 113 ? -8.667 -6.135 -15.116 1.00 44.50 113 PRO A CA 1
ATOM 860 C C . PRO A 1 113 ? -7.198 -6.323 -15.495 1.00 44.50 113 PRO A C 1
ATOM 862 O O . PRO A 1 113 ? -6.416 -5.366 -15.426 1.00 44.50 113 PRO A O 1
ATOM 865 N N . ALA A 1 114 ? -6.834 -7.568 -15.813 1.00 46.69 114 ALA A N 1
ATOM 866 C CA . ALA A 1 114 ? -5.473 -7.955 -16.154 1.00 46.69 114 ALA A CA 1
ATOM 867 C C . ALA A 1 114 ? -4.860 -6.931 -17.123 1.00 46.69 114 ALA A C 1
ATOM 869 O O . ALA A 1 114 ? -5.566 -6.450 -18.018 1.00 46.69 114 ALA A O 1
ATOM 870 N N . PRO A 1 115 ? -3.579 -6.559 -16.954 1.00 50.06 115 PRO A N 1
ATOM 871 C CA . PRO A 1 115 ? -2.936 -5.631 -17.864 1.00 50.06 115 PRO A CA 1
ATOM 872 C C . PRO A 1 115 ? -2.978 -6.234 -19.269 1.00 50.06 115 PRO A C 1
ATOM 874 O O . PRO A 1 115 ? -2.245 -7.169 -19.580 1.00 50.06 115 PRO A O 1
ATOM 877 N N . THR A 1 116 ? -3.849 -5.707 -20.128 1.00 46.53 116 THR A N 1
ATOM 878 C CA . THR A 1 116 ? -3.776 -5.971 -21.563 1.00 46.53 116 THR A CA 1
ATOM 879 C C . THR A 1 116 ? -2.374 -5.570 -22.009 1.00 46.53 116 THR A C 1
ATOM 881 O O . THR A 1 116 ? -1.980 -4.434 -21.720 1.00 46.53 116 THR A O 1
ATOM 884 N N . PRO A 1 117 ? -1.601 -6.459 -22.658 1.00 47.19 117 PRO A N 1
ATOM 885 C CA . PRO A 1 117 ? -0.253 -6.134 -23.091 1.00 47.19 117 PRO A CA 1
ATOM 886 C C . PRO A 1 117 ? -0.326 -4.927 -24.023 1.00 47.19 117 PRO A C 1
ATOM 888 O O . PRO A 1 117 ? -0.845 -5.006 -25.136 1.00 47.19 117 PRO A O 1
ATOM 891 N N . SER A 1 118 ? 0.152 -3.784 -23.534 1.00 51.28 118 SER A N 1
ATOM 892 C CA . SER A 1 118 ? 0.237 -2.566 -24.324 1.00 51.28 118 SER A CA 1
ATOM 893 C C . SER A 1 118 ? 1.104 -2.861 -25.550 1.00 51.28 118 SER A C 1
ATOM 895 O O . SER A 1 118 ? 2.225 -3.357 -25.381 1.00 51.28 118 SER A O 1
ATOM 897 N N . PRO A 1 119 ? 0.636 -2.577 -26.778 1.00 49.69 119 PRO A N 1
ATOM 898 C CA . PRO A 1 119 ? 1.460 -2.764 -27.961 1.00 49.69 119 PRO A CA 1
ATOM 899 C C . PRO A 1 119 ? 2.745 -1.935 -27.818 1.00 49.69 119 PRO A C 1
ATOM 901 O O . PRO A 1 119 ? 2.712 -0.846 -27.231 1.00 49.69 119 PRO A O 1
ATOM 904 N N . PRO A 1 120 ? 3.891 -2.424 -28.326 1.00 51.88 120 PRO A N 1
ATOM 905 C CA . PRO A 1 120 ? 5.169 -1.744 -28.166 1.00 51.88 120 PRO A CA 1
ATOM 906 C C . PRO A 1 120 ? 5.058 -0.329 -28.730 1.00 51.88 120 PRO A C 1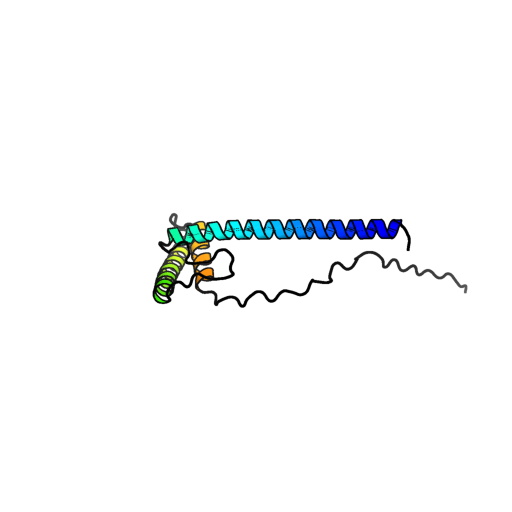
ATOM 908 O O . PRO A 1 120 ? 4.853 -0.146 -29.933 1.00 51.88 120 PRO A O 1
ATOM 911 N N . SER A 1 121 ? 5.169 0.680 -27.859 1.00 52.34 121 SER A N 1
ATOM 912 C CA . SER A 1 121 ? 5.052 2.071 -28.282 1.00 52.34 121 SER A CA 1
ATOM 913 C C . SER A 1 121 ? 6.163 2.370 -29.298 1.00 52.34 121 SER A C 1
ATOM 915 O O . SER A 1 121 ? 7.365 2.308 -29.012 1.00 52.34 121 SER A O 1
ATOM 917 N N . ARG A 1 122 ? 5.752 2.649 -30.540 1.00 45.72 122 ARG A N 1
ATOM 918 C CA . ARG A 1 122 ? 6.624 3.020 -31.666 1.00 45.72 122 ARG A CA 1
ATOM 919 C C . ARG A 1 122 ? 7.036 4.494 -31.598 1.00 45.72 122 ARG A C 1
ATOM 921 O O . ARG A 1 122 ? 7.132 5.162 -32.622 1.00 45.72 122 ARG A O 1
ATOM 928 N N . HIS A 1 123 ? 7.279 5.028 -30.404 1.00 47.41 123 HIS A N 1
ATOM 929 C CA . HIS A 1 123 ? 7.641 6.433 -30.234 1.00 47.41 123 HIS A CA 1
ATOM 930 C C . HIS A 1 123 ? 8.980 6.570 -29.526 1.00 47.41 123 HIS A C 1
ATOM 932 O O . HIS A 1 123 ? 9.093 6.966 -28.374 1.00 47.41 123 HIS A O 1
ATOM 938 N N . CYS A 1 124 ? 10.019 6.260 -30.293 1.00 42.78 124 CYS A N 1
ATOM 939 C CA . CYS A 1 124 ? 11.290 6.958 -30.193 1.00 42.78 124 CYS A CA 1
ATOM 940 C C . CYS A 1 124 ? 11.642 7.461 -31.598 1.00 42.78 124 CYS A C 1
ATOM 942 O O . CYS A 1 124 ? 12.624 7.047 -32.203 1.00 42.78 124 CYS A O 1
ATOM 944 N N . SER A 1 125 ? 10.753 8.267 -32.182 1.00 48.59 125 SER A N 1
ATOM 945 C CA . SER A 1 125 ? 11.009 8.913 -33.464 1.00 48.59 125 SER A CA 1
ATOM 946 C C . SER A 1 125 ? 12.035 10.026 -33.268 1.00 48.59 125 SER A C 1
ATOM 948 O O . SER A 1 125 ? 11.795 10.992 -32.542 1.00 48.59 125 SER A O 1
ATOM 950 N N . ASP A 1 126 ? 13.179 9.831 -33.920 1.00 49.03 126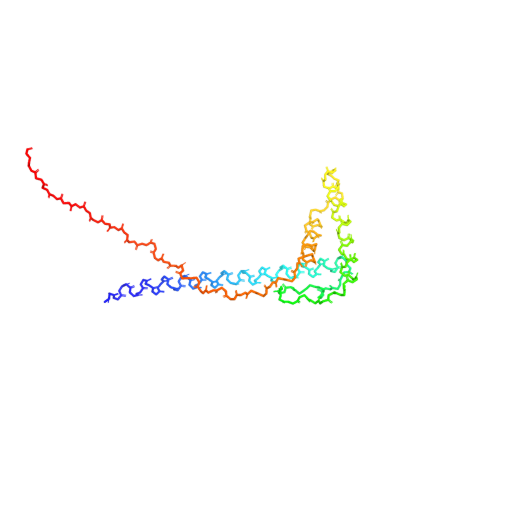 ASP A N 1
ATOM 951 C CA . ASP A 1 126 ? 14.267 10.773 -34.154 1.00 49.03 126 ASP A CA 1
ATOM 952 C C . ASP A 1 126 ? 13.787 12.227 -34.269 1.00 49.03 126 ASP A C 1
ATOM 954 O O . ASP A 1 126 ? 13.273 12.667 -35.297 1.00 49.03 126 ASP A O 1
ATOM 958 N N . ARG A 1 127 ? 14.020 13.022 -33.221 1.00 45.69 127 ARG A N 1
ATOM 959 C CA . ARG A 1 127 ? 13.838 14.477 -33.260 1.00 45.69 127 ARG A CA 1
ATOM 960 C C . ARG A 1 127 ? 15.147 15.161 -33.649 1.00 45.69 127 ARG A C 1
ATOM 962 O O . ARG A 1 127 ? 15.672 15.951 -32.874 1.00 45.69 127 ARG A O 1
ATOM 969 N N . LYS A 1 128 ? 15.710 14.849 -34.822 1.00 51.28 128 LYS A N 1
ATOM 970 C CA . LYS A 1 128 ? 16.827 15.613 -35.411 1.00 51.28 128 LYS A CA 1
ATOM 971 C C . LYS A 1 128 ? 16.782 15.564 -36.938 1.00 51.28 128 LYS A C 1
ATOM 973 O O . LYS A 1 128 ? 17.142 14.554 -37.526 1.00 51.28 128 LYS A O 1
ATOM 978 N N . GLY A 1 129 ? 16.420 16.685 -37.569 1.00 47.16 129 GLY A N 1
ATOM 979 C CA . GLY A 1 129 ? 16.727 16.909 -38.986 1.00 47.16 129 GLY A CA 1
ATOM 980 C C . GLY A 1 129 ? 15.640 17.565 -39.834 1.00 47.16 129 GLY A C 1
ATOM 981 O O . GLY A 1 129 ? 15.312 17.030 -40.881 1.00 47.16 129 GLY A O 1
ATOM 982 N N . GLN A 1 130 ? 15.129 18.739 -39.454 1.00 46.78 130 GLN A N 1
ATOM 983 C CA . GLN A 1 130 ? 14.605 19.688 -40.447 1.00 46.78 130 GLN A CA 1
ATOM 984 C C . GLN A 1 130 ? 15.457 20.957 -40.399 1.00 46.78 130 GLN A C 1
ATOM 986 O O . GLN A 1 130 ? 15.109 21.966 -39.800 1.00 46.78 130 GLN A O 1
ATOM 991 N N . ARG A 1 131 ? 16.653 20.846 -40.986 1.00 51.34 131 ARG A N 1
ATOM 992 C CA . ARG A 1 131 ? 17.369 21.974 -41.582 1.00 51.34 131 ARG A CA 1
ATOM 993 C C . ARG A 1 131 ? 16.851 22.055 -43.015 1.00 51.34 131 ARG A C 1
ATOM 995 O O . ARG A 1 131 ? 17.350 21.341 -43.880 1.00 51.34 131 ARG A O 1
ATOM 1002 N N . THR A 1 132 ? 15.829 22.861 -43.259 1.00 47.88 132 THR A N 1
ATOM 1003 C CA . THR A 1 132 ? 15.453 23.254 -44.617 1.00 47.88 132 THR A CA 1
ATOM 1004 C C . THR A 1 132 ? 16.211 24.526 -44.961 1.00 47.88 132 THR A C 1
ATOM 1006 O O . THR A 1 132 ? 15.932 25.614 -44.469 1.00 47.88 132 THR A O 1
ATOM 1009 N N . LEU A 1 133 ? 17.243 24.324 -45.776 1.00 54.31 133 LEU A N 1
ATOM 1010 C CA . LEU A 1 133 ? 17.880 25.338 -46.598 1.00 54.31 133 LEU A CA 1
ATOM 1011 C C . LEU A 1 133 ? 16.821 25.915 -47.546 1.00 54.31 133 LEU A C 1
ATOM 1013 O O . LEU A 1 133 ? 16.249 25.172 -48.339 1.00 54.31 133 LEU A O 1
ATOM 1017 N N . ALA A 1 134 ? 16.584 27.219 -47.477 1.00 43.06 134 ALA A N 1
ATOM 1018 C CA . ALA A 1 134 ? 15.900 27.964 -48.525 1.00 43.06 134 ALA A CA 1
ATOM 1019 C C . ALA A 1 134 ? 16.530 29.359 -48.619 1.00 43.06 134 ALA A C 1
ATOM 1021 O O . ALA A 1 134 ? 16.046 30.323 -48.037 1.00 43.06 134 ALA A O 1
ATOM 1022 N N . GLN A 1 135 ? 17.652 29.449 -49.332 1.00 59.62 135 GLN A N 1
ATOM 1023 C CA . GLN A 1 135 ? 17.927 30.637 -50.135 1.00 59.62 135 GLN A CA 1
ATOM 1024 C C . GLN A 1 135 ? 17.505 30.310 -51.565 1.00 59.62 135 GLN A C 1
ATOM 1026 O O . GLN A 1 135 ? 17.838 29.233 -52.066 1.00 59.62 135 GLN A O 1
ATOM 1031 N N . PRO A 1 136 ? 16.835 31.252 -52.234 1.00 56.81 136 PRO A N 1
ATOM 1032 C CA . PRO A 1 136 ? 17.261 31.564 -53.583 1.00 56.81 136 PRO A CA 1
ATOM 1033 C C . PRO A 1 136 ? 17.562 33.055 -53.763 1.00 56.81 136 PRO A C 1
ATOM 1035 O O . PRO A 1 136 ? 16.869 33.946 -53.282 1.00 56.81 136 PRO A O 1
ATOM 1038 N N . ILE A 1 137 ? 18.654 33.258 -54.488 1.00 52.41 137 ILE A N 1
ATOM 1039 C CA . ILE A 1 137 ? 19.200 34.489 -55.053 1.00 52.41 137 ILE A CA 1
ATOM 1040 C C . ILE A 1 137 ? 18.318 34.944 -56.240 1.00 52.41 137 ILE A C 1
ATOM 1042 O O . ILE A 1 137 ? 17.785 34.083 -56.942 1.00 52.41 137 ILE A O 1
ATOM 1046 N N . ARG A 1 138 ? 18.337 36.264 -56.532 1.00 46.78 138 ARG A N 1
ATOM 1047 C CA . ARG A 1 138 ? 17.878 37.022 -57.739 1.00 46.78 138 ARG A CA 1
ATOM 1048 C C . ARG A 1 138 ? 16.508 37.710 -57.569 1.00 46.78 138 ARG A C 1
ATOM 1050 O O . ARG A 1 138 ? 15.594 37.089 -57.059 1.00 46.78 138 ARG A O 1
ATOM 1057 N N . ARG A 1 139 ? 16.275 38.961 -57.996 1.00 43.88 139 ARG A N 1
ATOM 1058 C CA . ARG A 1 139 ? 16.850 39.751 -59.106 1.00 43.88 139 ARG A CA 1
ATOM 1059 C C . ARG A 1 139 ? 16.503 41.249 -58.936 1.00 43.88 139 ARG A C 1
ATOM 1061 O O . ARG A 1 139 ? 15.529 41.570 -58.270 1.00 43.88 139 ARG A O 1
ATOM 1068 N N . GLU A 1 140 ? 17.323 42.080 -59.571 1.00 44.66 140 GLU A N 1
ATOM 1069 C CA . GLU A 1 140 ? 17.180 43.505 -59.923 1.00 44.66 140 GLU A CA 1
ATOM 1070 C C . GLU A 1 140 ? 15.740 44.004 -60.144 1.00 44.66 140 GLU A C 1
ATOM 1072 O O . GLU A 1 140 ? 14.993 43.338 -60.863 1.00 44.66 140 GLU A O 1
ATOM 1077 N N . ILE A 1 141 ? 15.414 45.188 -59.596 1.00 49.09 141 ILE A N 1
ATOM 1078 C CA . ILE A 1 141 ? 15.098 46.438 -60.331 1.00 49.09 141 ILE A CA 1
ATOM 1079 C C . ILE A 1 141 ? 15.653 47.604 -59.505 1.00 49.09 141 ILE A C 1
ATOM 1081 O O . ILE A 1 141 ? 15.438 47.580 -58.272 1.00 49.09 141 ILE A O 1
#

Radius of gyration: 26.83 Å; chains: 1; bounding box: 46×60×80 Å

Sequence (141 aa):
MSKKSAIHRLGAALQCAARRYGETLRTAEHADLSSLEMRSLLARAGLPADAIDPSGSDRAALPAAVRDTALMRLRIESRRLARLARARHPAYDLNRHIAVRRLLTALDAAPKPAPTPSPPSRHCSDRKGQRTLAQPIRREI